Protein AF-A0A849DXK6-F1 (afdb_monomer_lite)

Structure (mmCIF, N/CA/C/O backbone):
data_AF-A0A849DXK6-F1
#
_entry.id   AF-A0A849DXK6-F1
#
loop_
_atom_site.group_PDB
_atom_site.id
_atom_site.type_symbol
_atom_site.label_atom_id
_atom_site.label_alt_id
_atom_site.label_comp_id
_atom_site.label_asym_id
_atom_site.label_entity_id
_atom_site.label_seq_id
_atom_site.pdbx_PDB_ins_code
_atom_site.Cartn_x
_atom_site.Cartn_y
_atom_site.Cartn_z
_atom_site.occupancy
_atom_site.B_iso_or_equiv
_atom_site.auth_seq_id
_atom_site.auth_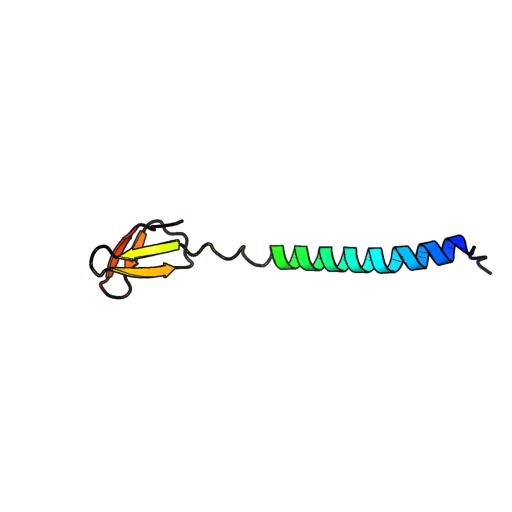comp_id
_atom_site.auth_asym_id
_atom_site.auth_atom_id
_atom_site.pdbx_PDB_model_num
ATOM 1 N N . MET A 1 1 ? 33.554 9.562 -32.737 1.00 48.00 1 MET A N 1
ATOM 2 C CA . MET A 1 1 ? 32.116 9.383 -33.038 1.00 48.00 1 MET A CA 1
ATOM 3 C C . MET A 1 1 ? 31.723 8.021 -32.497 1.00 48.00 1 MET A C 1
ATOM 5 O O . MET A 1 1 ? 32.327 7.041 -32.912 1.00 48.00 1 MET A O 1
ATOM 9 N N . ILE A 1 2 ? 30.835 7.950 -31.503 1.00 67.00 2 ILE A N 1
ATOM 10 C CA . ILE A 1 2 ? 30.404 6.661 -30.941 1.00 67.00 2 ILE A CA 1
ATOM 11 C C . ILE A 1 2 ? 29.514 5.999 -31.997 1.00 67.00 2 ILE A C 1
ATOM 13 O O . ILE A 1 2 ? 28.428 6.500 -32.280 1.00 67.00 2 ILE A O 1
ATOM 17 N N . ALA A 1 3 ? 29.994 4.924 -32.623 1.00 74.19 3 ALA A N 1
ATOM 18 C CA . ALA A 1 3 ? 29.207 4.143 -33.570 1.00 74.19 3 ALA A CA 1
ATOM 19 C C . ALA A 1 3 ? 28.160 3.338 -32.787 1.00 74.19 3 ALA A C 1
ATOM 21 O O . ALA A 1 3 ? 28.423 2.231 -32.321 1.00 74.19 3 ALA A O 1
ATOM 22 N N . LEU A 1 4 ? 26.985 3.930 -32.578 1.00 80.19 4 LEU A N 1
ATOM 23 C CA . LEU A 1 4 ? 25.851 3.230 -31.987 1.00 80.19 4 LEU A CA 1
ATOM 24 C C . LEU A 1 4 ? 25.269 2.277 -33.029 1.00 80.19 4 LEU A C 1
ATOM 26 O O . LEU A 1 4 ? 24.763 2.702 -34.066 1.00 80.19 4 LEU A O 1
ATOM 30 N N . SER A 1 5 ? 25.361 0.977 -32.754 1.00 88.25 5 SER A N 1
ATOM 31 C CA . SER A 1 5 ? 24.705 -0.037 -33.572 1.00 88.25 5 SER A CA 1
ATOM 32 C C . SER A 1 5 ? 23.184 0.096 -33.452 1.00 88.25 5 SER A C 1
ATOM 34 O O . SER A 1 5 ? 22.657 0.499 -32.413 1.00 88.25 5 SER A O 1
ATOM 36 N N . LEU A 1 6 ? 22.457 -0.287 -34.503 1.00 89.44 6 LEU A N 1
ATOM 37 C CA . LEU A 1 6 ? 20.990 -0.299 -34.491 1.00 89.44 6 LEU A CA 1
ATOM 38 C C . LEU A 1 6 ? 20.437 -1.153 -33.335 1.00 89.44 6 LEU A C 1
ATOM 40 O O . LEU A 1 6 ? 19.454 -0.780 -32.701 1.00 89.44 6 LEU A O 1
ATOM 44 N N . GLY A 1 7 ? 21.133 -2.242 -32.993 1.00 90.88 7 GLY A N 1
ATOM 45 C CA . GLY A 1 7 ? 20.833 -3.045 -31.808 1.00 90.88 7 GLY A CA 1
ATOM 46 C C . GLY A 1 7 ? 20.938 -2.245 -30.508 1.00 90.88 7 GLY A C 1
ATOM 47 O O . GLY A 1 7 ? 20.030 -2.311 -29.690 1.00 90.88 7 GLY A O 1
ATOM 48 N N . ALA A 1 8 ? 21.982 -1.429 -30.332 1.00 90.50 8 ALA A N 1
ATOM 49 C CA . ALA A 1 8 ? 22.123 -0.586 -29.143 1.00 90.50 8 ALA A CA 1
ATOM 50 C C . ALA A 1 8 ? 20.987 0.444 -29.021 1.00 90.50 8 ALA A C 1
ATOM 52 O O . ALA A 1 8 ? 20.496 0.688 -27.920 1.00 90.50 8 ALA A O 1
ATOM 53 N N . ILE A 1 9 ? 20.531 1.005 -30.145 1.00 92.19 9 ILE A N 1
ATOM 54 C CA . ILE A 1 9 ? 19.405 1.949 -30.175 1.00 92.19 9 ILE A CA 1
ATOM 55 C C . ILE A 1 9 ? 18.107 1.256 -29.747 1.00 92.19 9 ILE A C 1
ATOM 57 O O . ILE A 1 9 ? 17.391 1.774 -28.891 1.00 92.19 9 ILE A O 1
ATOM 61 N N . LEU A 1 10 ? 17.824 0.068 -30.290 1.00 94.12 10 LEU A N 1
ATOM 62 C CA . LEU A 1 10 ? 16.640 -0.715 -29.921 1.00 94.12 10 LEU A CA 1
ATOM 63 C C . LEU A 1 10 ? 16.670 -1.132 -28.447 1.00 94.12 10 LEU A C 1
ATOM 65 O O . LEU A 1 10 ? 15.663 -1.007 -27.751 1.00 94.12 10 LEU A O 1
ATOM 69 N N . THR A 1 11 ? 17.829 -1.561 -27.946 1.00 94.56 11 THR A N 1
ATOM 70 C CA . THR A 1 11 ? 18.002 -1.908 -26.533 1.00 94.56 11 THR A CA 1
ATOM 71 C C . THR A 1 11 ? 17.730 -0.706 -25.636 1.00 94.56 11 THR A C 1
ATOM 73 O O . THR A 1 11 ? 16.969 -0.825 -24.683 1.00 94.56 11 THR A O 1
ATOM 76 N N . LEU A 1 12 ? 18.277 0.472 -25.949 1.00 94.56 12 LEU A N 1
ATOM 77 C CA . LEU A 1 12 ? 18.009 1.690 -25.178 1.00 94.56 12 LEU A CA 1
ATOM 78 C C . LEU A 1 12 ? 16.530 2.082 -25.220 1.00 94.56 12 LEU A C 1
ATOM 80 O O . LEU A 1 12 ? 15.967 2.443 -24.187 1.00 94.56 12 LEU A O 1
ATOM 84 N N . PHE A 1 13 ? 15.897 1.967 -26.389 1.00 95.38 13 PHE A N 1
ATOM 85 C CA . PHE A 1 13 ? 14.483 2.278 -26.574 1.00 95.38 13 PHE A CA 1
ATOM 86 C C . PHE A 1 13 ? 13.569 1.389 -25.723 1.00 95.38 13 PHE A C 1
ATOM 88 O O . PHE A 1 13 ? 12.569 1.870 -25.203 1.00 95.38 13 PHE A O 1
ATOM 95 N N . VAL A 1 14 ? 13.921 0.113 -25.543 1.00 96.12 14 VAL A N 1
ATOM 96 C CA . VAL A 1 14 ? 13.155 -0.834 -24.719 1.00 96.12 14 VAL A CA 1
ATOM 97 C C . VAL A 1 14 ? 13.518 -0.716 -23.237 1.00 96.12 14 VAL A C 1
ATOM 99 O O . VAL A 1 14 ? 12.637 -0.680 -22.380 1.00 96.12 14 VAL A O 1
ATOM 102 N N . CYS A 1 15 ? 14.805 -0.614 -22.905 1.00 97.19 15 CYS A N 1
ATOM 103 C CA . CYS A 1 15 ? 15.263 -0.564 -21.518 1.00 97.19 15 CYS A CA 1
ATOM 104 C C . CYS A 1 15 ? 14.850 0.727 -20.807 1.00 97.19 15 CYS A C 1
ATOM 106 O O . CYS A 1 15 ? 14.524 0.670 -19.624 1.00 97.19 15 CYS A O 1
ATOM 108 N N . MET A 1 16 ? 14.819 1.872 -21.496 1.00 96.75 16 MET A N 1
ATOM 109 C CA . MET A 1 16 ? 14.391 3.141 -20.898 1.00 96.75 16 MET A CA 1
ATOM 110 C C . MET A 1 16 ? 12.986 3.078 -20.271 1.00 96.75 16 MET A C 1
ATOM 112 O O . MET A 1 16 ? 12.881 3.335 -19.072 1.00 96.75 16 MET A O 1
ATOM 116 N N . PRO A 1 17 ? 11.907 2.708 -20.991 1.00 96.69 17 PRO A N 1
ATOM 117 C CA . PRO A 1 17 ? 10.570 2.628 -20.406 1.00 96.69 17 PRO A CA 1
ATOM 118 C C . PRO A 1 17 ? 10.449 1.533 -19.336 1.00 96.69 17 PRO A C 1
ATOM 120 O O . PRO A 1 17 ? 9.734 1.704 -18.353 1.00 96.69 17 PRO A O 1
ATOM 123 N N . LEU A 1 18 ? 11.173 0.419 -19.476 1.00 97.56 18 LEU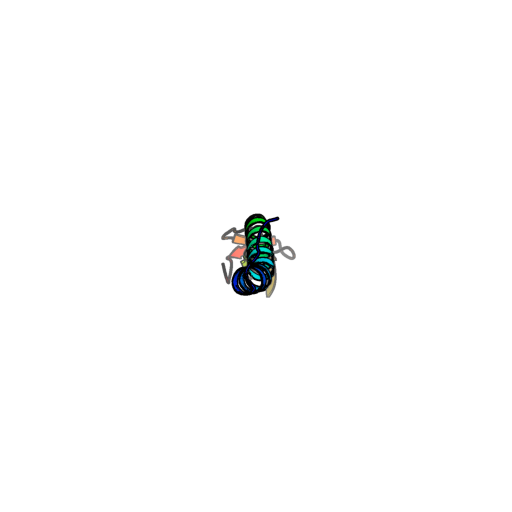 A N 1
ATOM 124 C CA . LEU A 1 18 ? 11.211 -0.618 -18.439 1.00 97.56 18 LEU A CA 1
ATOM 125 C C . LEU A 1 18 ? 11.817 -0.084 -17.135 1.00 97.56 18 LEU A C 1
ATOM 127 O O . LEU A 1 18 ? 11.258 -0.302 -16.061 1.00 97.56 18 LEU A O 1
ATOM 131 N N . LEU A 1 19 ? 12.925 0.656 -17.227 1.00 97.69 19 LEU A N 1
ATOM 132 C CA . LEU A 1 19 ? 13.573 1.277 -16.074 1.00 97.69 19 LEU A CA 1
ATOM 133 C C . LEU A 1 19 ? 12.692 2.353 -15.438 1.00 97.69 19 LEU A C 1
ATOM 135 O O . LEU A 1 19 ? 12.621 2.417 -14.213 1.00 97.69 19 LEU A O 1
ATOM 139 N N . THR A 1 20 ? 11.986 3.167 -16.229 1.00 97.12 20 THR A N 1
ATOM 140 C CA . THR A 1 20 ? 11.087 4.191 -15.673 1.00 97.12 20 THR A CA 1
ATOM 141 C C . THR A 1 20 ? 9.904 3.570 -14.937 1.00 97.12 20 THR A C 1
ATOM 143 O O . THR A 1 20 ? 9.590 4.009 -13.831 1.00 97.12 20 THR A O 1
ATOM 146 N N . ILE A 1 21 ? 9.282 2.522 -15.489 1.00 97.56 21 ILE A N 1
ATOM 147 C CA . ILE A 1 21 ? 8.181 1.807 -14.829 1.00 97.56 21 ILE A CA 1
ATOM 148 C C . ILE A 1 21 ? 8.680 1.115 -13.558 1.00 97.56 21 ILE A C 1
ATOM 150 O O . ILE A 1 21 ? 8.043 1.237 -12.512 1.00 97.56 21 ILE A O 1
ATOM 154 N N . ALA A 1 22 ? 9.834 0.441 -13.613 1.00 97.38 22 ALA A N 1
ATOM 155 C CA . ALA A 1 22 ? 10.435 -0.196 -12.443 1.00 97.38 22 ALA A CA 1
ATOM 156 C C . ALA A 1 22 ? 10.736 0.828 -11.337 1.00 97.38 22 ALA A C 1
ATOM 158 O O . ALA A 1 22 ? 10.409 0.601 -10.172 1.00 97.38 22 ALA A O 1
ATOM 159 N N . TRP A 1 23 ? 11.289 1.986 -11.703 1.00 97.69 23 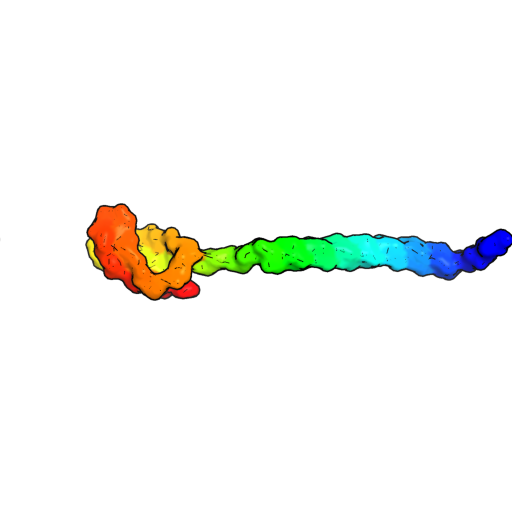TRP A N 1
ATOM 160 C CA . TRP A 1 23 ? 11.571 3.077 -10.775 1.00 97.69 23 TRP A CA 1
ATOM 161 C C . TRP A 1 23 ? 10.294 3.659 -10.156 1.00 97.69 23 TRP A C 1
ATOM 163 O O . TRP A 1 23 ? 10.215 3.831 -8.939 1.00 97.69 23 TRP A O 1
ATOM 173 N N . MET A 1 24 ? 9.261 3.910 -10.966 1.00 96.06 24 MET A N 1
ATOM 174 C CA . MET A 1 24 ? 7.958 4.369 -10.476 1.00 96.06 24 MET A CA 1
ATOM 175 C C . MET A 1 24 ? 7.313 3.358 -9.526 1.00 96.06 24 MET A C 1
ATOM 177 O O . MET A 1 24 ? 6.822 3.751 -8.468 1.00 96.06 24 MET A O 1
ATOM 181 N N . ALA A 1 25 ? 7.338 2.068 -9.867 1.00 95.12 25 ALA A N 1
ATOM 182 C CA . ALA A 1 25 ? 6.806 1.004 -9.022 1.00 95.12 25 ALA A CA 1
ATOM 183 C C . ALA A 1 25 ? 7.552 0.921 -7.683 1.00 95.12 25 ALA A C 1
ATOM 185 O O . ALA A 1 25 ? 6.923 0.794 -6.632 1.00 95.12 25 ALA A O 1
ATOM 186 N N . LEU A 1 26 ? 8.880 1.065 -7.707 1.00 95.38 26 LEU A N 1
ATOM 187 C CA . LEU A 1 26 ? 9.712 1.079 -6.509 1.00 95.38 26 LEU A CA 1
ATOM 188 C C . LEU A 1 26 ? 9.360 2.267 -5.603 1.00 95.38 26 LEU A C 1
ATOM 190 O O . LEU A 1 26 ? 9.079 2.070 -4.422 1.00 95.38 26 LEU A O 1
ATOM 194 N N . ILE A 1 27 ? 9.277 3.484 -6.154 1.00 93.88 27 ILE A N 1
ATOM 195 C CA . ILE A 1 27 ? 8.849 4.677 -5.404 1.00 93.88 27 ILE A CA 1
ATOM 196 C C . ILE A 1 27 ? 7.444 4.489 -4.832 1.00 93.88 27 ILE A C 1
ATOM 198 O O . ILE A 1 27 ? 7.208 4.801 -3.664 1.00 93.88 27 ILE A O 1
ATOM 202 N N . TYR A 1 28 ? 6.505 3.995 -5.638 1.00 90.50 28 TYR A N 1
ATOM 203 C CA . TYR A 1 28 ? 5.136 3.760 -5.196 1.00 90.50 28 TYR A CA 1
ATOM 204 C C . TYR A 1 28 ? 5.099 2.782 -4.021 1.00 90.50 28 TYR A C 1
ATOM 206 O O . TYR A 1 28 ? 4.471 3.089 -3.009 1.00 90.50 28 TYR A O 1
ATOM 214 N N . ASN A 1 29 ? 5.828 1.667 -4.11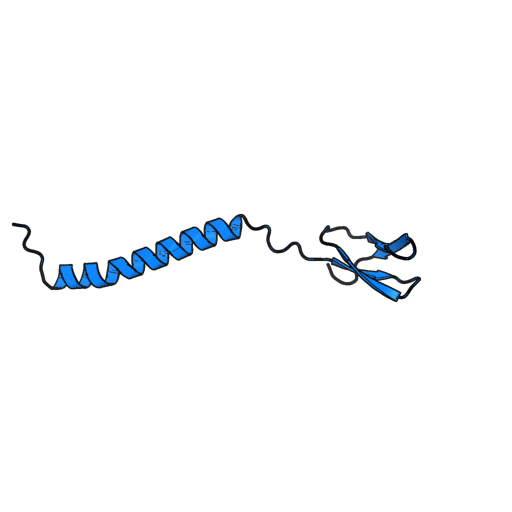1 1.00 88.69 29 ASN A N 1
ATOM 215 C CA . ASN A 1 29 ? 5.869 0.657 -3.061 1.00 88.69 29 ASN A CA 1
ATOM 216 C C . ASN A 1 29 ? 6.526 1.185 -1.774 1.00 88.69 29 ASN A C 1
ATOM 218 O O . ASN A 1 29 ? 6.001 0.999 -0.677 1.00 88.69 29 ASN A O 1
ATOM 222 N N . PHE A 1 30 ? 7.631 1.929 -1.895 1.00 88.75 30 PHE A N 1
ATOM 223 C CA . PHE A 1 30 ? 8.255 2.590 -0.745 1.00 88.75 30 PHE A CA 1
ATOM 224 C C . PHE A 1 30 ? 7.305 3.590 -0.077 1.00 88.75 30 PHE A C 1
ATOM 226 O O . PHE A 1 30 ? 7.223 3.640 1.151 1.00 88.75 30 PHE A O 1
ATOM 233 N N . ARG A 1 31 ? 6.534 4.359 -0.857 1.00 85.19 31 ARG A N 1
ATOM 234 C CA . ARG A 1 31 ? 5.529 5.287 -0.312 1.00 85.19 31 ARG A CA 1
ATOM 235 C C . ARG A 1 31 ? 4.326 4.560 0.283 1.00 85.19 31 ARG A C 1
ATOM 237 O O . ARG A 1 31 ? 3.813 5.011 1.304 1.00 85.19 31 ARG A O 1
ATOM 244 N N . SER A 1 32 ? 3.873 3.452 -0.304 1.00 78.69 32 SER A N 1
ATOM 245 C CA . SER A 1 32 ? 2.782 2.652 0.260 1.00 78.69 32 SER A CA 1
ATOM 246 C C . SER A 1 32 ? 3.196 1.936 1.537 1.00 78.69 32 SER A C 1
ATOM 248 O O . SER A 1 32 ? 2.365 1.793 2.420 1.00 78.69 32 SER A O 1
ATOM 250 N N . MET A 1 33 ? 4.470 1.567 1.684 1.00 72.12 33 MET A N 1
ATOM 251 C CA . MET A 1 33 ? 5.002 0.997 2.924 1.00 72.12 33 MET A CA 1
ATOM 252 C C . MET A 1 33 ? 4.944 1.991 4.096 1.00 72.12 33 MET A C 1
ATOM 254 O O . MET A 1 33 ? 4.792 1.584 5.243 1.00 72.12 33 MET A O 1
ATOM 258 N N . HIS A 1 34 ? 5.003 3.297 3.811 1.00 63.88 34 HIS A N 1
ATOM 259 C CA . HIS A 1 34 ? 4.815 4.359 4.806 1.00 63.88 34 HIS A CA 1
ATOM 260 C C . HIS A 1 34 ? 3.344 4.703 5.060 1.00 63.88 34 HIS A C 1
ATOM 262 O O . HIS A 1 34 ? 3.042 5.424 6.012 1.00 63.88 34 HIS A O 1
ATOM 268 N N . ARG A 1 35 ? 2.407 4.215 4.234 1.00 60.09 35 ARG A N 1
ATOM 269 C CA . ARG A 1 35 ? 0.998 4.254 4.619 1.00 60.09 35 ARG A CA 1
ATOM 270 C C . ARG A 1 35 ? 0.804 3.129 5.629 1.00 60.09 35 ARG A C 1
ATOM 272 O O . ARG A 1 35 ? 1.068 1.982 5.271 1.00 60.09 35 ARG A O 1
ATOM 279 N N . PRO A 1 36 ? 0.354 3.411 6.865 1.00 57.66 36 PRO A N 1
ATOM 280 C CA . PRO A 1 36 ? -0.013 2.338 7.772 1.00 57.66 36 PRO A CA 1
ATOM 281 C C . PRO A 1 36 ? -1.005 1.458 7.017 1.00 57.66 36 PRO A C 1
ATOM 283 O O . PRO A 1 36 ? -1.983 1.979 6.470 1.00 57.66 36 PRO A O 1
ATOM 286 N N . ALA A 1 37 ? -0.701 0.158 6.906 1.00 59.12 37 ALA A N 1
ATOM 287 C CA . ALA A 1 37 ? -1.627 -0.828 6.369 1.00 59.12 37 ALA A CA 1
ATOM 288 C C . ALA A 1 37 ? -2.974 -0.518 7.009 1.00 59.12 37 ALA A C 1
ATOM 290 O O . ALA A 1 37 ? -3.042 -0.520 8.240 1.00 59.12 37 ALA A O 1
ATOM 291 N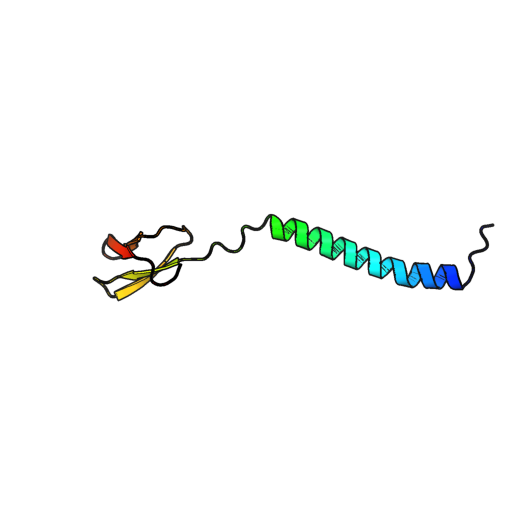 N . ARG A 1 38 ? -3.939 -0.087 6.177 1.00 58.81 38 ARG A N 1
ATOM 292 C CA . ARG A 1 38 ? -5.251 0.459 6.556 1.00 58.81 38 ARG A CA 1
ATOM 293 C C . ARG A 1 38 ? -5.649 -0.184 7.876 1.00 58.81 38 ARG A C 1
ATOM 295 O O . ARG A 1 38 ? -5.876 -1.394 7.867 1.00 58.81 38 ARG A O 1
ATOM 302 N N . HIS A 1 39 ? -5.532 0.567 8.983 1.00 61.88 39 HIS A N 1
ATOM 303 C CA . HIS A 1 39 ? -5.712 0.012 10.328 1.00 61.88 39 HIS A CA 1
ATOM 304 C C . HIS A 1 39 ? -6.985 -0.816 10.267 1.00 61.88 39 HIS A C 1
ATOM 306 O O . HIS A 1 39 ? -8.015 -0.278 9.861 1.00 61.88 39 HIS A O 1
ATOM 312 N N . ARG A 1 40 ? -6.873 -2.131 10.499 1.00 68.12 40 ARG A N 1
ATOM 313 C CA . ARG A 1 40 ? -8.045 -2.999 10.463 1.00 68.12 40 ARG A CA 1
ATOM 314 C C . ARG A 1 40 ? -9.004 -2.413 11.483 1.00 68.12 40 ARG A C 1
ATOM 316 O O . ARG A 1 40 ? -8.660 -2.272 12.654 1.00 68.12 40 ARG A O 1
ATOM 323 N N . GLU A 1 41 ? -10.118 -1.906 10.982 1.00 75.50 41 GLU A N 1
ATOM 324 C CA . GLU A 1 41 ? -11.149 -1.349 11.831 1.00 75.50 41 GLU A CA 1
ATOM 325 C C . GLU A 1 41 ? -11.843 -2.542 12.470 1.00 75.50 41 GLU A C 1
ATOM 327 O O . GLU A 1 41 ? -12.433 -3.366 11.769 1.00 75.50 41 GLU A O 1
ATOM 332 N N . ASN A 1 42 ? -11.736 -2.647 13.792 1.00 82.50 42 ASN A N 1
ATOM 333 C CA . ASN A 1 42 ? -12.469 -3.664 14.526 1.00 82.50 42 ASN A CA 1
ATOM 334 C C . ASN A 1 42 ? -13.940 -3.249 14.527 1.00 82.50 42 ASN A C 1
ATOM 336 O O . ASN A 1 42 ? -14.267 -2.091 14.825 1.00 82.50 42 ASN A O 1
ATOM 340 N N . ILE A 1 43 ? -14.816 -4.187 14.173 1.00 87.19 43 ILE A N 1
ATOM 341 C CA . ILE A 1 43 ? -16.266 -3.978 14.192 1.00 87.19 43 ILE A CA 1
ATOM 342 C C . ILE A 1 43 ? -16.794 -4.489 15.528 1.00 87.19 43 ILE A C 1
ATOM 344 O O . ILE A 1 43 ? -16.528 -5.629 15.910 1.00 87.19 43 ILE A O 1
ATOM 348 N N . TYR A 1 44 ? -17.566 -3.653 16.210 1.00 91.19 44 TYR A N 1
ATOM 349 C CA . TYR A 1 44 ? -18.209 -3.954 17.481 1.00 91.19 44 TYR A CA 1
ATOM 350 C C . TYR A 1 44 ? -19.720 -3.901 17.304 1.00 91.19 44 TYR A C 1
ATOM 352 O O . TYR A 1 44 ? -20.243 -3.045 16.585 1.00 91.19 44 TYR A O 1
ATOM 360 N N . GLU A 1 45 ? -20.420 -4.777 18.010 1.00 92.31 45 GLU A N 1
ATOM 361 C CA . GLU A 1 45 ? -21.870 -4.758 18.135 1.00 92.31 45 GLU A CA 1
ATOM 362 C C . GLU A 1 45 ? -22.218 -4.651 19.614 1.00 92.31 45 GLU A C 1
ATOM 364 O O . GLU A 1 45 ? -21.699 -5.393 20.445 1.00 92.31 45 GLU A O 1
ATOM 369 N N . CYS A 1 46 ? -23.051 -3.674 19.968 1.00 94.12 46 CYS A N 1
ATOM 370 C CA . CYS A 1 46 ? -23.424 -3.488 21.357 1.00 94.12 46 CYS A CA 1
ATOM 371 C C . CYS A 1 46 ? -24.525 -4.457 21.789 1.00 94.12 46 CYS A C 1
ATOM 373 O O . CYS A 1 46 ? -25.659 -4.317 21.341 1.00 94.12 46 CYS A O 1
ATOM 375 N N . GLU A 1 47 ? -24.232 -5.330 22.755 1.00 92.50 47 GLU A N 1
ATOM 376 C CA . GLU A 1 47 ? -25.208 -6.286 23.308 1.00 92.50 47 GLU A CA 1
ATOM 377 C C . GLU A 1 47 ? -26.399 -5.603 23.998 1.00 92.50 47 GLU A C 1
ATOM 379 O O . GLU A 1 47 ? -27.489 -6.162 24.074 1.00 92.50 47 GLU A O 1
ATOM 384 N N . HIS A 1 48 ? -26.217 -4.373 24.490 1.00 94.19 48 HIS A N 1
ATOM 385 C CA . HIS A 1 48 ? -27.264 -3.658 25.217 1.00 94.19 48 HIS A CA 1
ATOM 386 C C . HIS A 1 48 ? -28.227 -2.878 24.310 1.00 94.19 48 HIS A C 1
ATOM 388 O O . HIS A 1 48 ? -29.420 -2.814 24.591 1.00 94.19 48 HIS A O 1
ATOM 394 N N . CYS A 1 49 ? -27.729 -2.239 23.244 1.00 94.56 49 CYS A N 1
ATOM 395 C CA . CYS A 1 49 ? -28.544 -1.351 22.399 1.00 94.56 49 CYS A CA 1
ATOM 396 C C . CYS A 1 49 ? -28.574 -1.725 20.909 1.00 94.56 49 CYS A C 1
ATOM 398 O O . CYS A 1 49 ? -29.183 -0.996 20.124 1.00 94.56 49 CYS A O 1
ATOM 400 N N . GLY A 1 50 ? -27.895 -2.805 20.508 1.00 92.12 50 GLY A N 1
ATOM 401 C CA . GLY A 1 50 ? -27.816 -3.283 19.122 1.00 92.12 50 GLY A CA 1
ATOM 402 C C . GLY A 1 50 ? -27.055 -2.355 18.170 1.00 92.12 50 GLY A C 1
ATOM 403 O O . GLY A 1 50 ? -27.167 -2.473 16.954 1.00 92.12 50 GLY A O 1
ATOM 404 N N . HIS A 1 51 ? -26.323 -1.363 18.687 1.00 93.31 51 HIS A N 1
ATOM 405 C CA . HIS A 1 51 ? -25.588 -0.425 17.843 1.00 93.31 51 HIS A CA 1
ATOM 406 C C . HIS A 1 51 ? -24.294 -1.054 17.321 1.00 93.31 51 HIS A C 1
ATOM 408 O O . HIS A 1 51 ? -23.438 -1.438 18.118 1.00 93.31 51 HIS A O 1
ATOM 414 N N . VAL A 1 52 ? -24.140 -1.093 15.996 1.00 91.06 52 VAL A N 1
ATOM 415 C CA . VAL A 1 52 ? -22.917 -1.531 15.311 1.00 91.06 52 VAL A CA 1
ATOM 416 C C . VAL A 1 52 ? -22.032 -0.321 15.014 1.00 91.06 52 VAL A C 1
ATOM 418 O O . VAL A 1 52 ? -22.502 0.667 14.446 1.00 91.06 52 VAL A O 1
ATOM 421 N N . TYR A 1 53 ? -20.759 -0.388 15.398 1.00 89.06 53 TYR A N 1
ATOM 422 C CA . TYR A 1 53 ? -19.784 0.688 15.212 1.00 89.06 53 TYR A CA 1
ATOM 423 C C . TYR A 1 53 ? -18.387 0.132 14.914 1.00 89.06 53 TYR A C 1
ATOM 425 O O . TYR A 1 53 ? -18.055 -0.990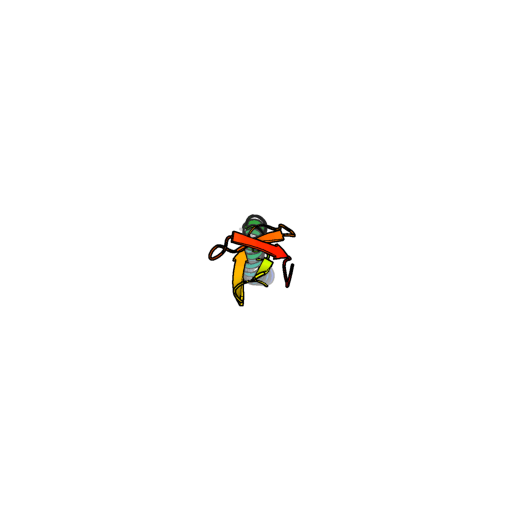 15.289 1.00 89.06 53 TYR A O 1
ATOM 433 N N . ALA A 1 54 ? -17.561 0.925 14.231 1.00 87.12 54 ALA A N 1
ATOM 434 C CA . ALA A 1 54 ? -16.192 0.566 13.876 1.00 87.12 54 ALA A CA 1
ATOM 435 C C . ALA A 1 54 ? -15.203 1.513 14.563 1.00 87.12 54 ALA A C 1
ATOM 437 O O . ALA A 1 54 ? -15.428 2.725 14.608 1.00 87.12 54 ALA A O 1
ATOM 438 N N . PHE A 1 55 ? -14.106 0.972 15.093 1.00 82.94 55 PHE A N 1
ATOM 439 C CA . PHE A 1 55 ? -13.029 1.771 15.677 1.00 82.94 55 PHE A CA 1
ATOM 440 C C . PHE A 1 55 ? -11.684 1.375 15.076 1.00 82.94 55 PHE A C 1
ATOM 442 O O . PHE A 1 55 ? -11.316 0.204 15.042 1.00 82.94 55 PHE A O 1
ATOM 449 N N . ALA A 1 56 ? -10.904 2.376 14.664 1.00 67.88 56 ALA A N 1
ATOM 450 C CA . ALA A 1 56 ? -9.576 2.169 14.083 1.00 67.88 56 ALA A CA 1
ATOM 451 C C . ALA A 1 56 ? -8.524 1.696 15.105 1.00 67.88 56 ALA A C 1
ATOM 453 O O . ALA A 1 56 ? -7.399 1.380 14.731 1.00 67.88 56 ALA A O 1
ATOM 454 N N . ARG A 1 57 ? -8.842 1.678 16.406 1.00 74.25 57 ARG A N 1
ATOM 455 C CA . ARG A 1 57 ? -7.919 1.202 17.441 1.00 74.25 57 ARG A CA 1
ATOM 456 C C . ARG A 1 57 ? -8.067 -0.304 17.606 1.00 74.25 57 ARG A C 1
ATOM 458 O O . ARG A 1 57 ? -9.154 -0.778 17.919 1.00 74.25 57 ARG A O 1
ATOM 465 N N . ASN A 1 58 ? -6.950 -1.018 17.498 1.00 71.62 58 ASN A N 1
ATOM 466 C CA . ASN A 1 58 ? -6.885 -2.443 17.795 1.00 71.62 58 ASN A CA 1
ATOM 467 C C . ASN A 1 58 ? -6.950 -2.673 19.316 1.00 71.62 58 ASN A C 1
ATOM 469 O O . ASN A 1 58 ? -5.928 -2.775 19.995 1.00 71.62 58 ASN A O 1
ATOM 473 N N . ARG A 1 59 ? -8.164 -2.653 19.864 1.00 79.88 59 ARG A N 1
ATOM 474 C CA . ARG A 1 59 ? -8.465 -3.030 21.247 1.00 79.88 59 ARG A CA 1
ATOM 475 C C . ARG A 1 59 ? -9.416 -4.232 21.215 1.00 79.88 59 ARG A C 1
ATOM 477 O O . ARG A 1 59 ? -10.211 -4.327 20.288 1.00 79.88 59 ARG A O 1
ATOM 484 N N . PRO A 1 60 ? -9.341 -5.151 22.188 1.00 80.31 60 PRO A N 1
ATOM 485 C CA . PRO A 1 60 ? -10.261 -6.287 22.249 1.00 80.31 60 PRO A CA 1
ATOM 486 C C . PRO A 1 60 ? -11.668 -5.871 22.705 1.00 80.31 60 PRO A C 1
ATOM 488 O O . PRO A 1 60 ? -12.651 -6.500 22.331 1.00 80.31 60 PRO A O 1
ATOM 491 N N . MET A 1 61 ? -11.772 -4.789 23.483 1.00 86.94 61 MET A N 1
ATOM 492 C CA . MET A 1 61 ? -13.030 -4.270 24.018 1.00 86.94 61 MET A CA 1
ATOM 493 C C . MET A 1 61 ? -13.095 -2.750 23.880 1.00 86.94 61 MET A C 1
ATOM 495 O O . MET A 1 61 ? -12.094 -2.061 24.110 1.00 86.94 61 MET A O 1
ATOM 499 N N . ASP A 1 62 ? -14.279 -2.225 23.564 1.00 89.75 62 ASP A N 1
ATOM 500 C CA . ASP A 1 62 ? -14.538 -0.784 23.540 1.00 89.75 62 ASP A CA 1
ATOM 501 C C . ASP A 1 62 ? -15.953 -0.442 24.025 1.00 89.75 62 ASP A C 1
ATOM 503 O O . ASP A 1 62 ? -16.859 -1.279 24.028 1.00 89.75 62 ASP A O 1
ATOM 507 N N . ARG A 1 63 ? -16.152 0.803 24.464 1.00 91.94 63 ARG A N 1
ATOM 508 C CA . ARG A 1 63 ? -17.449 1.283 24.953 1.00 91.94 63 ARG A CA 1
ATOM 509 C C . ARG A 1 63 ? -18.316 1.775 23.801 1.00 91.94 63 ARG A C 1
ATOM 511 O O . ARG A 1 63 ? -17.860 2.533 22.949 1.00 91.94 63 ARG A O 1
ATOM 518 N N . CYS A 1 64 ? -19.594 1.410 23.820 1.00 92.75 64 CYS A N 1
ATOM 519 C CA . CYS A 1 64 ? -20.563 1.892 22.846 1.00 92.75 64 CYS A CA 1
ATOM 520 C C . CYS A 1 64 ? -20.711 3.423 22.949 1.00 92.75 64 CYS A C 1
ATOM 522 O O . CYS A 1 64 ? -21.003 3.924 24.038 1.00 92.75 64 CYS A O 1
ATOM 524 N N . PRO A 1 65 ? -20.617 4.180 21.841 1.00 91.31 65 PRO A N 1
ATOM 525 C CA . PRO A 1 65 ? -20.762 5.638 21.865 1.00 91.31 65 PRO A CA 1
ATOM 526 C C . PRO A 1 65 ? -22.178 6.111 22.235 1.00 91.31 65 PRO A C 1
ATOM 528 O O . PRO A 1 65 ? -22.358 7.274 22.580 1.00 91.31 65 PRO A O 1
ATOM 531 N N . ARG A 1 66 ? -23.188 5.228 22.177 1.00 92.56 66 ARG A N 1
ATOM 532 C CA . ARG A 1 66 ? -24.581 5.555 22.527 1.00 92.56 66 ARG A CA 1
ATOM 533 C C . ARG A 1 66 ? -24.923 5.305 23.991 1.00 92.56 66 ARG A C 1
ATOM 535 O O . ARG A 1 66 ? -25.536 6.157 24.617 1.00 92.56 66 ARG A O 1
ATOM 542 N N . CYS A 1 67 ? -24.597 4.123 24.511 1.00 94.06 67 CYS A N 1
ATOM 543 C CA . CYS A 1 67 ? -25.031 3.689 25.847 1.00 94.06 67 CYS A CA 1
ATOM 544 C C . CYS A 1 67 ? -23.872 3.442 26.817 1.00 94.06 67 CYS A C 1
ATOM 546 O O . CYS A 1 67 ? -24.105 3.073 27.962 1.00 94.06 67 CYS A O 1
ATOM 548 N N . SER A 1 68 ? -22.623 3.628 26.378 1.00 92.75 68 SER A N 1
ATOM 549 C CA . SER A 1 68 ? -21.393 3.397 27.147 1.00 92.75 68 SER A CA 1
ATOM 550 C C . SER A 1 68 ? -21.143 1.958 27.622 1.00 92.75 68 SER A C 1
ATOM 552 O O . SER A 1 68 ? -20.143 1.724 28.304 1.00 92.75 68 SER A O 1
ATOM 554 N N . ASN A 1 69 ? -21.981 0.994 27.216 1.00 93.62 69 ASN A N 1
ATOM 555 C CA . ASN A 1 69 ? -21.769 -0.423 27.510 1.00 93.62 69 ASN A CA 1
ATOM 556 C C . ASN A 1 69 ? -20.458 -0.914 26.890 1.00 93.62 69 ASN A C 1
ATOM 558 O O . ASN A 1 69 ? -20.155 -0.559 25.748 1.00 93.62 69 ASN A O 1
ATOM 562 N N . LEU A 1 70 ? -19.703 -1.724 27.627 1.00 92.81 70 LEU A N 1
ATOM 563 C CA . LEU A 1 70 ? -18.450 -2.313 27.160 1.00 92.81 70 LEU A CA 1
ATOM 564 C C . LEU A 1 70 ? -18.762 -3.549 26.307 1.00 92.81 70 LEU A C 1
ATOM 566 O O . LEU A 1 70 ? -19.453 -4.439 26.787 1.00 92.81 70 LEU A O 1
ATOM 570 N N . ASN A 1 71 ? -18.271 -3.598 25.068 1.00 91.19 71 ASN A N 1
ATOM 571 C CA . ASN A 1 71 ? -18.517 -4.716 24.151 1.00 91.19 71 ASN A CA 1
ATOM 572 C C . ASN A 1 71 ? -17.198 -5.240 23.577 1.00 91.19 71 ASN A C 1
ATOM 574 O O . ASN A 1 71 ? -16.236 -4.480 23.418 1.00 91.19 71 ASN A O 1
ATOM 578 N N . GLU A 1 72 ? -17.173 -6.530 23.261 1.00 89.00 72 GLU A N 1
ATOM 579 C CA . GLU A 1 72 ? -16.055 -7.201 22.599 1.00 89.00 72 GLU A CA 1
ATOM 580 C C . GLU A 1 72 ? -16.136 -7.029 21.071 1.00 89.00 72 GLU A C 1
ATOM 582 O O . GLU A 1 72 ? -17.207 -6.782 20.509 1.00 89.00 72 GLU A O 1
ATOM 587 N N . ALA A 1 73 ? -14.993 -7.087 20.386 1.00 84.88 73 ALA A N 1
ATOM 588 C CA . ALA A 1 73 ? -14.953 -6.990 18.930 1.00 84.88 73 ALA A CA 1
ATOM 589 C C . ALA A 1 73 ? -15.553 -8.249 18.275 1.00 84.88 73 ALA A C 1
ATOM 591 O O . ALA A 1 73 ? -15.106 -9.364 18.528 1.00 84.88 73 ALA A O 1
ATOM 592 N N . VAL A 1 74 ? -16.517 -8.066 17.368 1.00 83.81 74 VAL A N 1
ATOM 593 C CA . VAL A 1 74 ? -17.144 -9.160 16.600 1.00 83.81 74 VAL A CA 1
ATOM 594 C C . VAL A 1 74 ? -16.197 -9.673 15.514 1.00 83.81 74 VAL A C 1
ATOM 596 O O . VAL A 1 74 ? -16.183 -10.861 15.188 1.00 83.81 74 VAL A O 1
ATOM 599 N N . ARG A 1 75 ? -15.398 -8.771 14.929 1.00 70.06 75 ARG A N 1
ATOM 600 C CA . ARG A 1 75 ? -14.329 -9.104 13.979 1.00 70.06 75 ARG A CA 1
ATOM 601 C C . ARG A 1 75 ? -13.074 -8.269 14.269 1.00 70.06 75 ARG A C 1
ATOM 603 O O . ARG A 1 75 ? -13.179 -7.041 14.185 1.00 70.06 75 ARG A O 1
ATOM 610 N N . PRO A 1 76 ? -11.937 -8.910 14.603 1.00 58.31 76 PRO A N 1
ATOM 611 C CA . PRO A 1 76 ? -10.623 -8.268 14.686 1.00 58.31 76 PRO A CA 1
ATOM 612 C C . PRO A 1 76 ? -9.937 -8.099 13.313 1.00 58.31 76 PRO A C 1
ATOM 614 O O . PRO A 1 76 ? -10.384 -8.718 12.316 1.00 58.31 76 PRO A O 1
#

Sequence (76 aa):
MIALSLGAILTLFVCMPLLTIAWMALIYNFRSMHRPARHRENIYECEHCGHVYAFARNRPMDRCPRCSNLNEAVRP

Secondary structure (DSSP, 8-state):
-----HHHHHHHHHHHHHHHHHHHHHHHHHHHHTS------EEEE-TTT--EEEESS--SEEE-TTT--EEEEEE-

Radius of gyration: 26.48 Å; chains: 1; bounding box: 61×18×62 Å

Foldseek 3Di:
DPPQDPVNVVCCVVVVVVVVVVVVVVVVVVVVVVVPPQQPWFWWADPVPRDIDTDSDPDQWDADPPPRDITGGPGD

pLDDT: mean 85.45, std 12.2, range [48.0, 97.69]